Protein AF-Q1D854-F1 (afdb_monomer_lite)

pLDDT: mean 70.32, std 16.87, range [40.22, 94.44]

Radius of gyration: 27.14 Å; chains: 1; bounding box: 66×26×87 Å

Secondary structure (DSSP, 8-state):
---S------SSSHHHHHHHHHHHHHHHHH-TTHHHHHHHHHHHHHHHHHHHHS-S--------------------------------S---

Organism: Myxococcus xanthus (strain DK1622) (NCBI:txid246197)

Sequence (92 aa):
MLLASSRRSRVMGLKGMEILLIMGVLLLLFGASRLPQLGSSLGSAIRNFKRGFGGEGEDAAAPGDKKGSGTLSSSTGVQNDVTKSQTPSGHV

Structure (mmCIF, N/CA/C/O backbone):
data_AF-Q1D854-F1
#
_entry.id   AF-Q1D854-F1
#
loop_
_atom_site.group_PDB
_atom_site.id
_atom_site.type_symbol
_atom_site.label_atom_id
_atom_site.label_alt_id
_atom_site.label_comp_id
_atom_site.label_asym_id
_atom_site.label_entity_id
_atom_site.label_seq_id
_atom_site.pdbx_PDB_ins_code
_atom_site.Cartn_x
_atom_site.Cartn_y
_atom_site.Cartn_z
_atom_site.occupancy
_atom_site.B_iso_or_equiv
_atom_site.auth_seq_id
_atom_site.auth_comp_id
_atom_site.auth_asym_id
_atom_site.auth_atom_id
_atom_site.pdbx_PDB_model_num
ATOM 1 N N . MET A 1 1 ? 21.547 15.665 -43.301 1.00 50.41 1 MET A N 1
ATOM 2 C CA . MET A 1 1 ? 22.143 14.796 -42.261 1.00 50.41 1 MET A CA 1
ATOM 3 C C . MET A 1 1 ? 21.269 14.872 -41.001 1.00 50.41 1 MET A C 1
ATOM 5 O O . MET A 1 1 ? 21.662 15.454 -40.004 1.00 50.41 1 MET A O 1
ATOM 9 N N . LEU A 1 2 ? 20.017 14.398 -41.097 1.00 57.62 2 LEU A N 1
ATOM 10 C CA . LEU A 1 2 ? 18.908 14.838 -40.231 1.00 57.62 2 LEU A CA 1
ATOM 11 C C . LEU A 1 2 ? 18.181 13.706 -39.485 1.00 57.62 2 LEU A C 1
ATOM 13 O O . LEU A 1 2 ? 17.042 13.913 -39.107 1.00 57.62 2 LEU A O 1
ATOM 17 N N . LEU A 1 3 ? 18.726 12.504 -39.265 1.00 57.22 3 LEU A N 1
ATOM 18 C CA . LEU A 1 3 ? 17.892 11.468 -38.624 1.00 57.22 3 LEU A CA 1
ATOM 19 C C . LEU A 1 3 ? 18.678 10.340 -37.942 1.00 57.22 3 LEU A C 1
ATOM 21 O O . LEU A 1 3 ? 18.659 9.201 -38.383 1.00 57.22 3 LEU A O 1
ATOM 25 N N . ALA A 1 4 ? 19.344 10.637 -36.833 1.00 58.78 4 ALA A N 1
ATOM 26 C CA . ALA A 1 4 ? 19.725 9.632 -35.838 1.00 58.78 4 ALA A CA 1
ATOM 27 C C . ALA A 1 4 ? 20.125 10.404 -34.581 1.00 58.78 4 ALA A C 1
ATOM 29 O O . ALA A 1 4 ? 21.164 11.042 -34.555 1.00 58.78 4 ALA A O 1
ATOM 30 N N . SER A 1 5 ? 19.377 10.441 -33.485 1.00 56.84 5 SER A N 1
ATOM 31 C CA . SER A 1 5 ? 19.134 9.251 -32.668 1.00 56.84 5 SER A CA 1
ATOM 32 C C . SER A 1 5 ? 18.375 9.651 -31.385 1.00 56.84 5 SER A C 1
ATOM 34 O O . SER A 1 5 ? 18.697 9.225 -30.285 1.00 56.84 5 SER A O 1
ATOM 36 N N . SER A 1 6 ? 17.323 10.470 -31.504 1.00 68.38 6 SER A N 1
ATOM 37 C CA . SER A 1 6 ? 16.493 10.896 -30.357 1.00 68.38 6 SER A CA 1
ATOM 38 C C . SER A 1 6 ? 15.293 9.967 -30.105 1.00 68.38 6 SER A C 1
ATOM 40 O O . SER A 1 6 ? 14.142 10.395 -30.053 1.00 68.38 6 SER A O 1
ATOM 42 N N . ARG A 1 7 ? 15.534 8.652 -30.013 1.00 68.25 7 ARG A N 1
ATOM 43 C CA . ARG A 1 7 ? 14.504 7.657 -29.647 1.00 68.25 7 ARG A CA 1
ATOM 44 C C . ARG A 1 7 ? 15.107 6.417 -28.978 1.00 68.25 7 ARG A C 1
ATOM 46 O O . ARG A 1 7 ? 15.052 5.343 -29.563 1.00 68.25 7 ARG A O 1
ATOM 53 N N . ARG A 1 8 ? 15.650 6.520 -27.760 1.00 66.25 8 ARG A N 1
ATOM 54 C CA . ARG A 1 8 ? 15.706 5.380 -26.812 1.00 66.25 8 ARG A CA 1
ATOM 55 C C . ARG A 1 8 ? 16.254 5.799 -25.451 1.00 66.25 8 ARG A C 1
ATOM 57 O O . ARG A 1 8 ? 17.412 5.601 -25.130 1.00 66.25 8 ARG A O 1
ATOM 64 N N . SER A 1 9 ? 15.365 6.323 -24.621 1.00 57.44 9 SER A N 1
ATOM 65 C CA . SER A 1 9 ? 15.434 6.102 -23.177 1.00 57.44 9 SER A CA 1
ATOM 66 C C . SER A 1 9 ? 14.018 6.190 -22.617 1.00 57.44 9 SER A C 1
ATOM 68 O O . SER A 1 9 ? 13.595 7.167 -22.014 1.00 57.44 9 SER A O 1
ATOM 70 N N . ARG A 1 10 ? 13.220 5.167 -22.920 1.00 60.78 10 ARG A N 1
ATOM 71 C CA . ARG A 1 10 ? 11.975 4.865 -22.207 1.00 60.78 10 ARG A CA 1
ATOM 72 C C . ARG A 1 10 ? 12.076 3.421 -21.744 1.00 60.78 10 ARG A C 1
ATOM 74 O O . ARG A 1 10 ? 11.311 2.601 -22.207 1.00 60.78 10 ARG A O 1
ATOM 81 N N . VAL A 1 11 ? 13.096 3.077 -20.960 1.00 57.41 11 VAL A N 1
ATOM 82 C CA . VAL A 1 11 ? 13.261 1.706 -20.423 1.00 57.41 11 VAL A CA 1
ATOM 83 C C . VAL A 1 11 ? 13.790 1.671 -18.990 1.00 57.41 11 VAL A C 1
ATOM 85 O O . VAL A 1 11 ? 13.506 0.713 -18.286 1.00 57.41 11 VAL A O 1
ATOM 88 N N . MET A 1 12 ? 14.400 2.753 -18.487 1.00 57.78 12 MET A N 1
ATOM 89 C CA . MET A 1 12 ? 14.748 2.883 -17.060 1.00 57.78 12 MET A CA 1
ATOM 90 C C . MET A 1 12 ? 13.591 3.427 -16.188 1.00 57.78 12 MET A C 1
ATOM 92 O O . MET A 1 12 ? 13.726 3.548 -14.979 1.00 57.78 12 MET A O 1
ATOM 96 N N . GLY A 1 13 ? 12.437 3.751 -16.789 1.00 56.88 13 GLY A N 1
ATOM 97 C CA . GLY A 1 13 ? 11.276 4.339 -16.095 1.00 56.88 13 GLY A CA 1
ATOM 98 C C . GLY A 1 13 ? 9.917 3.739 -16.472 1.00 56.88 13 GLY A C 1
ATOM 99 O O . GLY A 1 13 ? 8.885 4.262 -16.058 1.00 56.88 13 GLY A O 1
ATOM 100 N N . LEU A 1 14 ? 9.882 2.654 -17.261 1.00 61.75 14 LEU A N 1
ATOM 101 C CA . LEU A 1 14 ? 8.619 2.071 -17.742 1.00 61.75 14 LEU A CA 1
ATOM 102 C C . LEU A 1 14 ? 7.794 1.432 -16.629 1.00 61.75 14 LEU A C 1
ATOM 104 O O . LEU A 1 14 ? 6.580 1.594 -16.627 1.00 61.75 14 LEU A O 1
ATOM 108 N N . LYS A 1 15 ? 8.434 0.776 -15.651 1.00 73.88 15 LYS A N 1
ATOM 109 C CA . LYS A 1 15 ? 7.702 0.122 -14.555 1.00 73.88 15 LYS A CA 1
ATOM 110 C C . LYS A 1 15 ? 6.864 1.117 -13.748 1.00 73.88 15 LYS A C 1
ATOM 112 O O . LYS A 1 15 ? 5.753 0.782 -13.364 1.00 73.88 15 LYS A O 1
ATOM 117 N N . GLY A 1 16 ? 7.363 2.338 -13.532 1.00 83.94 16 GLY A N 1
ATOM 118 C CA . GLY A 1 16 ? 6.613 3.385 -12.833 1.00 83.94 16 GLY A CA 1
ATOM 119 C C . GLY A 1 16 ? 5.360 3.810 -13.601 1.00 83.94 16 GLY A C 1
ATOM 120 O O . GLY A 1 16 ? 4.282 3.881 -13.020 1.00 83.94 16 GLY A O 1
ATOM 121 N N . MET A 1 17 ? 5.483 4.017 -14.916 1.00 85.56 17 MET A N 1
ATOM 122 C CA . MET A 1 17 ? 4.344 4.390 -15.763 1.00 85.56 17 MET A CA 1
ATOM 123 C C . MET A 1 17 ? 3.347 3.245 -15.960 1.00 85.56 17 MET A C 1
ATOM 125 O O . MET A 1 17 ? 2.147 3.488 -16.004 1.00 85.56 17 MET A O 1
ATOM 129 N N . GLU A 1 18 ? 3.814 2.001 -16.032 1.00 85.06 18 GLU A N 1
ATOM 130 C CA . GLU A 1 18 ? 2.954 0.822 -16.154 1.00 85.06 18 GLU A CA 1
ATOM 131 C C . GLU A 1 18 ? 2.170 0.553 -14.862 1.00 85.06 18 GLU A C 1
ATOM 133 O O . GLU A 1 18 ? 0.958 0.346 -14.911 1.00 85.06 18 GLU A O 1
ATOM 138 N N . ILE A 1 19 ? 2.819 0.678 -13.696 1.00 88.38 19 ILE A N 1
ATOM 139 C CA . ILE A 1 19 ? 2.144 0.627 -12.389 1.00 88.38 19 ILE A CA 1
ATOM 140 C C . ILE A 1 19 ? 1.114 1.752 -12.272 1.00 88.38 19 ILE A C 1
ATOM 142 O O . ILE A 1 19 ? 0.002 1.500 -11.815 1.00 88.38 19 ILE A O 1
ATOM 146 N N . LEU A 1 20 ? 1.449 2.969 -12.710 1.00 89.00 20 LEU A N 1
ATOM 147 C CA . LEU A 1 20 ? 0.531 4.108 -12.685 1.00 89.00 20 LEU A CA 1
ATOM 148 C C . LEU A 1 20 ? -0.691 3.884 -13.590 1.00 89.00 20 LEU A C 1
ATOM 150 O O . LEU A 1 20 ? -1.806 4.228 -13.205 1.00 89.00 20 LEU A O 1
ATOM 154 N N . LEU A 1 21 ? -0.498 3.275 -14.764 1.00 91.38 21 LEU A N 1
ATOM 155 C CA . LEU A 1 21 ? -1.572 2.968 -15.710 1.00 91.38 21 LEU A CA 1
ATOM 156 C C . LEU A 1 21 ? -2.524 1.903 -15.150 1.00 91.38 21 LEU A C 1
ATOM 158 O O . LEU A 1 21 ? -3.739 2.089 -15.189 1.00 91.38 21 LEU A O 1
ATOM 162 N N . ILE A 1 22 ? -1.985 0.835 -14.554 1.00 90.81 22 ILE A N 1
ATOM 163 C CA . ILE A 1 22 ? -2.784 -0.198 -13.877 1.00 90.81 22 ILE A CA 1
ATOM 164 C C . ILE A 1 22 ? -3.529 0.411 -12.681 1.00 90.81 22 ILE A C 1
ATOM 166 O O . ILE A 1 22 ? -4.736 0.214 -12.550 1.00 90.81 22 ILE A O 1
ATOM 170 N N . MET A 1 23 ? -2.851 1.223 -11.859 1.00 89.88 23 MET A N 1
ATOM 171 C CA . MET A 1 23 ? -3.483 2.002 -10.787 1.00 89.88 23 MET A CA 1
ATOM 172 C C . MET A 1 23 ? -4.659 2.821 -11.319 1.00 89.88 23 MET A C 1
ATOM 174 O O . MET A 1 23 ? -5.744 2.750 -10.756 1.00 89.88 23 MET A O 1
ATOM 178 N N . GLY A 1 24 ? -4.476 3.545 -12.425 1.00 92.19 24 GLY A N 1
ATOM 179 C CA . GLY A 1 24 ? -5.520 4.360 -13.042 1.00 92.19 24 GLY A CA 1
ATOM 180 C C . GLY A 1 24 ? -6.761 3.557 -13.438 1.00 92.19 24 GLY A C 1
ATOM 181 O O . GLY A 1 24 ? -7.879 3.979 -13.148 1.00 92.19 24 GLY A O 1
ATOM 182 N N . VAL A 1 25 ? -6.583 2.372 -14.029 1.00 93.31 25 VAL A N 1
ATOM 183 C CA . VAL A 1 25 ? -7.707 1.486 -14.382 1.00 93.31 25 VAL A CA 1
ATOM 184 C C . VAL A 1 25 ? -8.415 0.955 -13.131 1.00 93.31 25 VAL A C 1
ATOM 186 O O . VAL A 1 25 ? -9.646 0.959 -13.080 1.00 93.31 25 VAL A O 1
ATOM 189 N N . LEU A 1 26 ? -7.672 0.563 -12.089 1.00 91.69 26 LEU A N 1
ATOM 190 C CA . LEU A 1 26 ? -8.266 0.180 -10.804 1.00 91.69 26 LEU A CA 1
ATOM 191 C C . LEU A 1 26 ? -9.023 1.348 -10.154 1.00 91.69 26 LEU A C 1
ATOM 193 O O . LEU A 1 26 ? -10.101 1.131 -9.614 1.00 91.69 26 LEU A O 1
ATOM 197 N N . LEU A 1 27 ? -8.517 2.582 -10.225 1.00 90.62 27 LEU A N 1
ATOM 198 C CA . LEU A 1 27 ? -9.242 3.764 -9.745 1.00 90.62 27 LEU A CA 1
ATOM 199 C C . LEU A 1 27 ? -10.537 3.994 -10.530 1.00 90.62 27 LEU A C 1
ATOM 201 O O . LEU A 1 27 ? -11.499 4.482 -9.947 1.00 90.62 27 LEU A O 1
ATOM 205 N N . LEU A 1 28 ? -10.583 3.654 -11.818 1.00 92.38 28 LEU A N 1
ATOM 206 C CA . LEU A 1 28 ? -11.788 3.810 -12.632 1.00 92.38 28 LEU A CA 1
ATOM 207 C C . LEU A 1 28 ? -12.854 2.755 -12.295 1.00 92.38 28 LEU A C 1
ATOM 209 O O . LEU A 1 28 ? -14.037 3.077 -12.256 1.00 92.38 28 LEU A O 1
ATOM 213 N N . LEU A 1 29 ? -12.438 1.517 -12.003 1.00 93.19 29 LEU A N 1
ATOM 214 C CA . LEU A 1 29 ? -13.334 0.425 -11.597 1.00 93.19 29 LEU A CA 1
ATOM 215 C C . LEU A 1 29 ? -13.788 0.537 -10.135 1.00 93.19 29 LEU A C 1
ATOM 217 O O . LEU A 1 29 ? -14.969 0.404 -9.831 1.00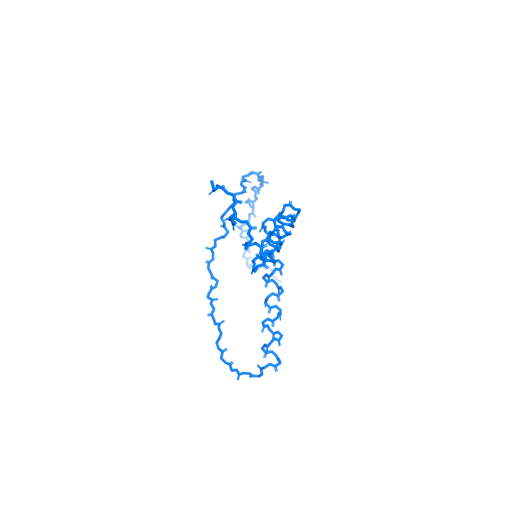 93.19 29 LEU A O 1
ATOM 221 N N . PHE A 1 30 ? -12.841 0.750 -9.221 1.00 89.62 30 PHE A N 1
ATOM 222 C CA . PHE A 1 30 ? -13.085 0.767 -7.778 1.00 89.62 30 PHE A CA 1
ATOM 223 C C . PHE A 1 30 ? -13.401 2.170 -7.240 1.00 89.62 30 PHE A C 1
ATOM 225 O O . PHE A 1 30 ? -13.981 2.297 -6.163 1.00 89.62 30 PHE A O 1
ATOM 232 N N . GLY A 1 31 ? -13.041 3.229 -7.962 1.00 86.88 31 GLY A N 1
ATOM 233 C CA . GLY A 1 31 ? -13.184 4.616 -7.523 1.00 86.88 31 GLY A CA 1
ATOM 234 C C . GLY A 1 31 ? -12.001 5.119 -6.685 1.00 86.88 31 GLY A C 1
ATOM 235 O O . GLY A 1 31 ? -11.300 4.360 -6.010 1.00 86.88 31 GLY A O 1
ATOM 236 N N . ALA A 1 32 ? -11.818 6.444 -6.664 1.00 86.44 32 ALA A N 1
ATOM 237 C CA . ALA A 1 32 ? -10.736 7.117 -5.936 1.00 86.44 32 ALA A CA 1
ATOM 238 C C . ALA A 1 32 ? -10.806 6.962 -4.402 1.00 86.44 32 ALA A C 1
ATOM 240 O O . ALA A 1 32 ? -9.812 7.199 -3.722 1.00 86.44 32 ALA A O 1
ATOM 241 N N . SER A 1 33 ? -11.950 6.550 -3.840 1.00 85.50 33 SER A N 1
ATOM 242 C CA . SER A 1 33 ? -12.113 6.375 -2.388 1.00 85.50 33 SER A CA 1
ATOM 243 C C . SER A 1 33 ? -11.788 4.969 -1.884 1.00 85.50 33 SER A C 1
ATOM 245 O O . SER A 1 33 ? -11.375 4.825 -0.736 1.00 85.50 33 SER A O 1
ATOM 247 N N . ARG A 1 34 ? -11.953 3.918 -2.700 1.00 86.94 34 ARG A N 1
ATOM 248 C CA . ARG A 1 34 ? -11.841 2.526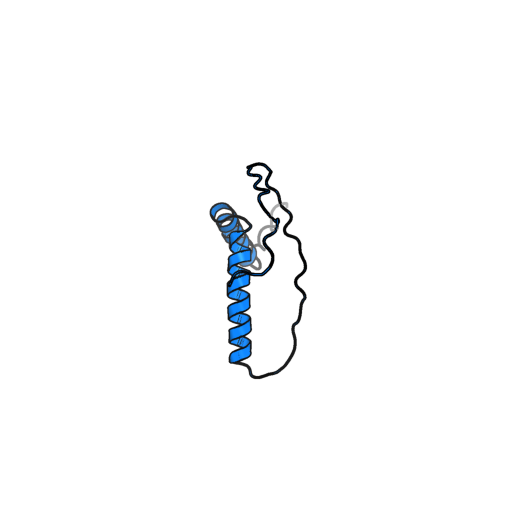 -2.218 1.00 86.94 34 ARG A CA 1
ATOM 249 C C . ARG A 1 34 ? -10.395 2.089 -2.005 1.00 86.94 34 ARG A C 1
ATOM 251 O O . ARG A 1 34 ? -10.091 1.452 -1.005 1.00 86.94 34 ARG A O 1
ATOM 258 N N . LEU A 1 35 ? -9.492 2.479 -2.895 1.00 88.56 35 LEU A N 1
ATOM 259 C CA . LEU A 1 35 ? -8.066 2.160 -2.794 1.00 88.56 35 LEU A CA 1
ATOM 260 C C . LEU A 1 35 ? -7.354 2.782 -1.584 1.00 88.56 35 LEU A C 1
ATOM 262 O O . LEU A 1 35 ? -6.694 2.031 -0.868 1.00 88.56 35 LEU A O 1
ATOM 266 N N . PRO A 1 36 ? -7.485 4.092 -1.288 1.00 83.44 36 PRO A N 1
ATOM 267 C CA . PRO A 1 36 ? -6.885 4.653 -0.078 1.00 83.44 36 PRO A CA 1
ATOM 268 C C . PRO A 1 36 ? -7.534 4.098 1.196 1.00 83.44 36 PRO A C 1
ATOM 270 O O . PRO A 1 36 ? -6.842 3.917 2.193 1.00 83.44 36 PRO A O 1
ATOM 273 N N . GLN A 1 37 ? -8.827 3.758 1.165 1.00 89.44 37 GLN A N 1
ATOM 274 C CA . GLN A 1 37 ? -9.511 3.121 2.293 1.00 89.44 37 GLN A CA 1
ATOM 275 C C . GLN A 1 37 ? -8.949 1.715 2.584 1.00 89.44 37 GLN A C 1
ATOM 277 O O . GLN A 1 37 ? -8.671 1.397 3.740 1.00 89.44 37 GLN A O 1
ATOM 282 N N . LEU A 1 38 ? -8.716 0.903 1.545 1.00 91.06 38 LEU A N 1
ATOM 283 C CA . LEU A 1 38 ? -8.079 -0.417 1.656 1.00 91.06 38 LEU A CA 1
ATOM 284 C C . LEU A 1 38 ? -6.593 -0.319 2.040 1.00 91.06 38 LEU A C 1
ATOM 286 O O . LEU A 1 38 ? -6.108 -1.088 2.867 1.00 91.06 38 LEU A O 1
ATOM 290 N N . GLY A 1 39 ? -5.864 0.646 1.476 1.00 90.88 39 GLY A N 1
ATOM 291 C CA . GLY A 1 39 ? -4.464 0.898 1.816 1.00 90.88 39 GLY A CA 1
ATOM 292 C C . GLY A 1 39 ? -4.285 1.385 3.255 1.00 90.88 39 GLY A C 1
ATOM 293 O O . GLY A 1 39 ? -3.325 0.995 3.914 1.00 90.88 39 GLY A O 1
ATOM 294 N N . SER A 1 40 ? -5.225 2.182 3.772 1.00 91.00 40 SER A N 1
ATOM 295 C CA . SER A 1 40 ? -5.212 2.650 5.159 1.00 91.00 40 SER A CA 1
ATOM 296 C C . SER A 1 40 ? -5.405 1.498 6.147 1.00 91.00 40 SER A C 1
ATOM 298 O O . SER A 1 40 ? -4.612 1.380 7.080 1.00 91.00 40 SER A O 1
ATOM 300 N N . SER A 1 41 ? -6.380 0.606 5.929 1.00 92.31 41 SER A N 1
ATOM 301 C CA . SER A 1 41 ? -6.600 -0.543 6.821 1.00 92.31 41 SER A CA 1
ATOM 302 C C . SER A 1 41 ? -5.445 -1.548 6.772 1.00 92.31 41 SER A C 1
ATOM 304 O O . SER A 1 41 ? -4.963 -1.987 7.821 1.00 92.31 41 SER A O 1
ATOM 306 N N . LEU A 1 42 ? -4.943 -1.858 5.572 1.00 94.44 42 LEU A N 1
ATOM 307 C CA . LEU A 1 42 ? -3.799 -2.749 5.382 1.00 94.44 42 LEU A CA 1
ATOM 308 C C . LEU A 1 42 ? -2.510 -2.142 5.957 1.00 94.44 42 LEU A C 1
ATOM 310 O O . LEU A 1 42 ? -1.748 -2.832 6.629 1.00 94.44 42 LEU A O 1
ATOM 314 N N . GLY A 1 43 ? -2.283 -0.844 5.756 1.00 90.88 43 GLY A N 1
ATOM 315 C CA . GLY A 1 43 ? -1.130 -0.123 6.292 1.00 90.88 43 GLY A CA 1
ATOM 316 C C . GLY A 1 43 ? -1.115 -0.101 7.819 1.00 90.88 43 GLY A C 1
ATOM 317 O O . GLY A 1 43 ? -0.078 -0.373 8.426 1.00 90.88 43 GLY A O 1
ATOM 318 N N . SER A 1 44 ? -2.267 0.135 8.454 1.00 91.38 44 SER A N 1
ATOM 319 C CA . SER A 1 44 ? -2.411 0.030 9.908 1.00 91.38 44 SER A CA 1
ATOM 320 C C . SER A 1 44 ? -2.143 -1.393 10.406 1.00 91.38 44 SER A C 1
ATOM 322 O O . SER A 1 44 ? -1.419 -1.561 11.388 1.00 91.38 44 SER A O 1
ATOM 324 N N . ALA A 1 45 ? -2.652 -2.422 9.720 1.00 93.19 45 ALA A N 1
ATOM 325 C CA . ALA A 1 45 ? -2.397 -3.819 10.074 1.00 93.19 45 ALA A CA 1
ATOM 326 C C . ALA A 1 45 ? -0.904 -4.174 9.975 1.00 93.19 45 ALA A C 1
ATOM 328 O O . ALA A 1 45 ? -0.336 -4.692 10.934 1.00 93.19 45 ALA A O 1
ATOM 329 N N . ILE A 1 46 ? -0.241 -3.811 8.873 1.00 92.31 46 ILE A N 1
ATOM 330 C CA . ILE A 1 46 ? 1.200 -4.028 8.674 1.00 92.31 46 ILE A CA 1
ATOM 331 C C . ILE A 1 46 ? 2.018 -3.257 9.720 1.00 92.31 46 ILE A C 1
ATOM 333 O O . ILE A 1 46 ? 2.994 -3.786 10.249 1.00 92.31 46 ILE A O 1
ATOM 337 N N . ARG A 1 47 ? 1.625 -2.023 10.064 1.00 88.50 47 ARG A N 1
ATOM 338 C CA . ARG A 1 47 ? 2.312 -1.210 11.081 1.00 88.50 47 ARG A CA 1
ATOM 339 C C . ARG A 1 47 ? 2.218 -1.840 12.470 1.00 88.50 47 ARG A C 1
ATOM 341 O O . ARG A 1 47 ? 3.214 -1.855 13.188 1.00 88.50 47 ARG A O 1
ATOM 348 N N . ASN A 1 48 ? 1.046 -2.358 12.839 1.00 89.12 48 ASN A N 1
ATOM 349 C CA . ASN A 1 48 ? 0.838 -3.071 14.101 1.00 89.12 48 ASN A CA 1
ATOM 350 C C . ASN A 1 48 ? 1.577 -4.417 14.118 1.00 89.12 48 ASN A C 1
ATOM 352 O O . ASN A 1 48 ? 2.217 -4.738 15.113 1.00 89.12 48 ASN A O 1
ATOM 356 N N . PHE A 1 49 ? 1.565 -5.155 13.004 1.00 90.75 49 PHE A N 1
ATOM 357 C CA . PHE A 1 49 ? 2.320 -6.398 12.844 1.00 90.75 49 PHE A CA 1
ATOM 358 C C . PHE A 1 49 ? 3.823 -6.152 13.017 1.00 90.75 49 PHE A C 1
ATOM 360 O O . PHE A 1 49 ? 4.471 -6.797 13.832 1.00 90.75 49 PHE A O 1
ATOM 367 N N . LYS A 1 50 ? 4.373 -5.137 12.341 1.00 85.94 50 LYS A N 1
ATOM 368 C CA . LYS A 1 50 ? 5.786 -4.758 12.466 1.00 85.94 50 LYS A CA 1
ATOM 369 C C . LYS A 1 50 ? 6.157 -4.332 13.894 1.00 85.94 50 LYS A C 1
ATOM 371 O O . LYS A 1 50 ? 7.236 -4.687 14.347 1.00 85.94 50 LYS A O 1
ATOM 376 N N . ARG A 1 51 ? 5.263 -3.638 14.609 1.00 86.00 51 ARG A N 1
ATOM 377 C CA . ARG A 1 51 ? 5.422 -3.294 16.039 1.00 86.00 51 ARG A CA 1
ATOM 378 C C . ARG A 1 51 ? 5.395 -4.512 16.966 1.00 86.00 51 ARG A C 1
ATOM 380 O O . ARG A 1 51 ? 6.059 -4.494 17.988 1.00 86.00 51 ARG A O 1
ATOM 387 N N . GLY A 1 52 ? 4.623 -5.544 16.628 1.00 84.62 52 GLY A N 1
ATOM 388 C CA . GLY A 1 52 ? 4.577 -6.790 17.397 1.00 84.62 52 GLY A CA 1
ATOM 389 C C . GLY A 1 52 ? 5.792 -7.694 17.170 1.00 84.62 52 GLY A C 1
ATOM 390 O O . GLY A 1 52 ? 6.166 -8.439 18.067 1.00 84.62 52 GLY A O 1
ATOM 391 N N . PHE A 1 53 ? 6.412 -7.623 15.986 1.00 83.25 53 PHE A N 1
ATOM 392 C CA . PHE A 1 53 ? 7.595 -8.420 15.634 1.00 83.25 53 PHE A CA 1
ATOM 393 C C . PHE A 1 53 ? 8.934 -7.729 15.947 1.00 83.25 53 PHE A C 1
ATOM 395 O O . PHE A 1 53 ? 9.909 -8.416 16.237 1.00 83.25 53 PHE A O 1
ATOM 402 N N . GLY A 1 54 ? 9.007 -6.397 15.879 1.00 73.94 54 GLY A N 1
ATOM 403 C CA . GLY A 1 54 ? 10.173 -5.605 16.274 1.00 73.94 54 GLY A CA 1
ATOM 404 C C . GLY A 1 54 ? 9.897 -4.921 17.605 1.00 73.94 54 GLY A C 1
ATOM 405 O O . GLY A 1 54 ? 9.264 -3.867 17.615 1.00 73.94 54 GLY A O 1
ATOM 406 N N . GLY A 1 55 ? 10.314 -5.557 18.703 1.00 64.50 55 GLY A N 1
ATOM 407 C CA . GLY A 1 55 ? 10.152 -5.032 20.058 1.00 64.50 55 GLY A CA 1
ATOM 408 C C . GLY A 1 55 ? 10.662 -3.594 20.182 1.00 64.50 55 GLY A C 1
ATOM 409 O O . GLY A 1 55 ? 11.714 -3.269 19.643 1.00 64.50 55 GLY A O 1
ATOM 410 N N . GLU A 1 56 ? 9.841 -2.775 20.843 1.00 66.44 56 GLU A N 1
ATOM 411 C CA . GLU A 1 56 ? 10.041 -1.389 21.288 1.00 66.44 56 GLU A CA 1
ATOM 412 C C . GLU A 1 56 ? 11.306 -0.673 20.799 1.00 66.44 56 GLU A C 1
ATOM 414 O O . GLU A 1 56 ? 12.399 -0.850 21.328 1.00 66.44 56 GLU A O 1
ATOM 419 N N . GLY A 1 57 ? 11.121 0.230 19.838 1.00 63.19 57 GLY A N 1
ATOM 420 C CA . GLY A 1 57 ? 12.168 1.149 19.418 1.00 63.19 57 GLY A CA 1
ATOM 421 C C . GLY A 1 57 ? 11.708 2.038 18.278 1.00 63.19 57 GLY A C 1
ATOM 422 O O . GLY A 1 57 ? 11.719 1.632 17.123 1.00 63.19 57 GLY A O 1
ATOM 423 N N . GLU A 1 58 ? 11.313 3.251 18.651 1.00 55.97 58 GLU A N 1
ATOM 424 C CA . GLU A 1 58 ? 11.333 4.458 17.822 1.00 55.97 58 GLU A CA 1
ATOM 425 C C . GLU A 1 58 ? 10.128 4.737 16.897 1.00 55.97 58 GLU A C 1
ATOM 427 O O . GLU A 1 58 ? 9.776 4.043 15.939 1.00 55.97 58 GLU A O 1
ATOM 432 N N . ASP A 1 59 ? 9.482 5.835 17.285 1.00 60.91 59 ASP A N 1
ATOM 433 C CA . ASP A 1 59 ? 8.684 6.803 16.550 1.00 60.91 59 ASP A CA 1
ATOM 434 C C . ASP A 1 59 ? 8.398 6.566 15.062 1.00 60.91 59 ASP A C 1
ATOM 436 O O . ASP A 1 59 ? 9.260 6.546 14.191 1.00 60.91 59 ASP A O 1
ATOM 440 N N . ALA A 1 60 ? 7.106 6.626 14.748 1.00 56.38 60 ALA A N 1
ATOM 441 C CA . ALA A 1 60 ? 6.668 7.624 13.777 1.00 56.38 60 ALA A CA 1
ATOM 442 C C . ALA A 1 60 ? 5.197 7.916 14.045 1.00 56.38 60 ALA A C 1
ATOM 444 O O . ALA A 1 60 ? 4.308 7.243 13.503 1.00 56.38 60 ALA A O 1
ATOM 445 N N . ALA A 1 61 ? 4.969 8.897 14.916 1.00 60.19 61 ALA A N 1
ATOM 446 C CA . ALA A 1 61 ? 3.802 9.746 14.816 1.00 60.19 61 ALA A CA 1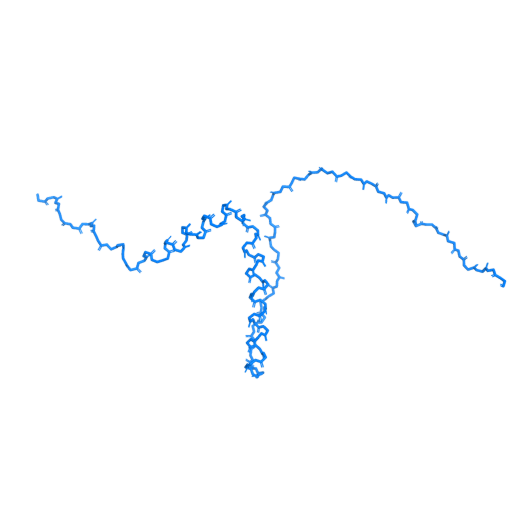
ATOM 447 C C . ALA A 1 61 ? 3.879 10.505 13.484 1.00 60.19 61 ALA A C 1
ATOM 449 O O . ALA A 1 61 ? 4.874 11.155 13.177 1.00 60.19 61 ALA A O 1
ATOM 450 N N . ALA A 1 62 ? 2.809 10.437 12.706 1.00 57.50 62 ALA A N 1
ATOM 451 C CA . ALA A 1 62 ? 2.394 11.562 11.889 1.00 57.50 62 ALA A CA 1
ATOM 452 C C . ALA A 1 62 ? 0.886 11.723 12.128 1.00 57.50 62 ALA A C 1
ATOM 454 O O . ALA A 1 62 ? 0.163 10.721 12.086 1.00 57.50 62 ALA A O 1
ATOM 455 N N . PRO A 1 63 ? 0.424 12.936 12.466 1.00 56.22 63 PRO A N 1
ATOM 456 C CA . PRO A 1 63 ? -0.950 13.186 12.861 1.00 56.22 63 PRO A CA 1
ATOM 457 C C . PRO A 1 63 ? -1.874 12.963 11.666 1.00 56.22 63 PRO A C 1
ATOM 459 O O . PRO A 1 63 ? -1.564 13.331 10.532 1.00 56.22 63 PRO A O 1
ATOM 462 N N . GLY A 1 64 ? -3.029 12.360 11.923 1.00 66.56 64 GLY A N 1
ATOM 463 C CA . GLY A 1 64 ? -4.136 12.478 10.995 1.00 66.56 64 GLY A CA 1
ATOM 464 C C . GLY A 1 64 ? -4.697 13.885 11.099 1.00 66.56 64 GLY A C 1
ATOM 465 O O . GLY A 1 64 ? -5.138 14.258 12.173 1.00 66.56 64 GLY A O 1
ATOM 466 N N . ASP A 1 65 ? -4.744 14.627 9.995 1.00 45.41 65 ASP A N 1
ATOM 467 C CA . ASP A 1 65 ? -5.746 15.677 9.834 1.00 45.41 65 ASP A CA 1
ATOM 468 C C . ASP A 1 65 ? -6.079 15.934 8.352 1.00 45.41 65 ASP A C 1
ATOM 470 O O . ASP A 1 65 ? -5.341 16.553 7.593 1.00 45.41 65 ASP A O 1
ATOM 474 N N . LYS A 1 66 ? -7.245 15.391 7.980 1.00 56.34 66 LYS A N 1
ATOM 475 C CA . LYS A 1 66 ? -8.304 15.974 7.138 1.00 56.34 66 LYS A CA 1
ATOM 476 C C . LYS A 1 66 ? -7.918 16.603 5.786 1.00 56.34 66 LYS A C 1
ATOM 478 O O . LYS A 1 66 ? -7.622 17.788 5.706 1.00 56.34 66 LYS A O 1
ATOM 483 N N . LYS A 1 67 ? -8.241 15.887 4.699 1.00 43.47 67 LYS A N 1
ATOM 484 C CA . LYS A 1 67 ? -9.032 16.456 3.584 1.00 43.47 67 LYS A CA 1
ATOM 485 C C . LYS A 1 67 ? -9.745 15.361 2.785 1.00 43.47 67 LYS A C 1
ATOM 487 O O . LYS A 1 67 ? -9.373 15.026 1.667 1.00 43.47 67 LYS A O 1
ATOM 492 N N . GLY A 1 68 ? -10.838 14.852 3.354 1.00 55.28 68 GLY A N 1
ATOM 493 C CA . GLY A 1 68 ? -11.986 14.493 2.530 1.00 55.28 68 GLY A CA 1
ATOM 494 C C . GLY A 1 68 ? -12.511 15.784 1.904 1.00 55.28 68 GLY A C 1
ATOM 495 O O . GLY A 1 68 ? -13.020 16.654 2.600 1.00 55.28 68 GLY A O 1
ATOM 496 N N . SER A 1 69 ? -12.291 15.968 0.608 1.00 54.53 69 SER A N 1
ATOM 497 C CA . SER A 1 69 ? -12.854 17.079 -0.160 1.00 54.53 69 SER A CA 1
ATOM 498 C C . SER A 1 69 ? -12.862 16.667 -1.621 1.00 54.53 69 SER A C 1
ATOM 500 O O . SER A 1 69 ? -11.815 16.627 -2.264 1.00 54.53 69 SER A O 1
ATOM 502 N N . GLY A 1 70 ? -14.047 16.304 -2.103 1.00 44.81 70 GLY A N 1
ATOM 503 C CA . GLY A 1 70 ? -14.248 15.857 -3.476 1.00 44.81 70 GLY A CA 1
ATOM 504 C C . GLY A 1 70 ? -15.654 15.332 -3.744 1.00 44.81 70 GLY A C 1
ATOM 505 O O . GLY A 1 70 ? -15.786 14.243 -4.273 1.00 44.81 70 GLY A O 1
ATOM 506 N N . THR A 1 71 ? -16.658 16.110 -3.321 1.00 50.44 71 THR A N 1
ATOM 507 C CA . THR A 1 71 ? -17.987 16.267 -3.946 1.00 50.44 71 THR A CA 1
ATOM 508 C C . THR A 1 71 ? -18.847 15.028 -4.213 1.00 50.44 71 THR A C 1
ATOM 510 O O . THR A 1 71 ? -18.574 14.276 -5.137 1.00 50.44 71 THR A O 1
ATOM 513 N N . LEU A 1 72 ? -19.968 14.936 -3.487 1.00 46.62 72 LEU A N 1
ATOM 514 C CA . LEU A 1 72 ? -21.347 14.825 -4.000 1.00 46.62 72 LEU A CA 1
ATOM 515 C C . LEU A 1 72 ? -22.269 15.159 -2.805 1.00 46.62 72 LEU A C 1
ATOM 517 O O . LEU A 1 72 ? -22.165 14.554 -1.746 1.00 46.62 72 LEU A O 1
ATOM 521 N N . SER A 1 73 ? -22.942 16.310 -2.838 1.00 45.34 73 SER A N 1
ATOM 522 C CA . SER A 1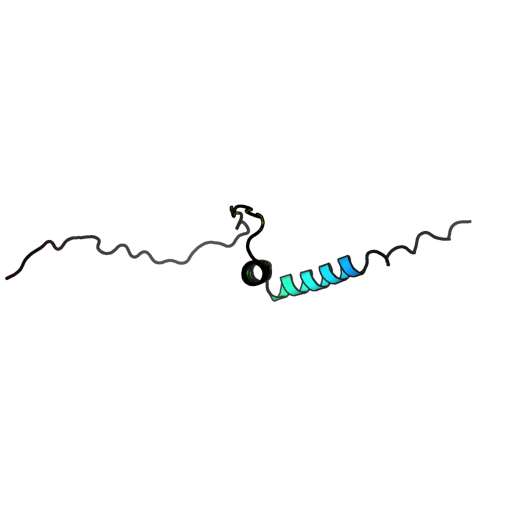 73 ? -24.327 16.403 -3.327 1.00 45.34 73 SER A CA 1
ATOM 523 C C . SER A 1 73 ? -25.261 15.663 -2.362 1.00 45.34 73 SER A C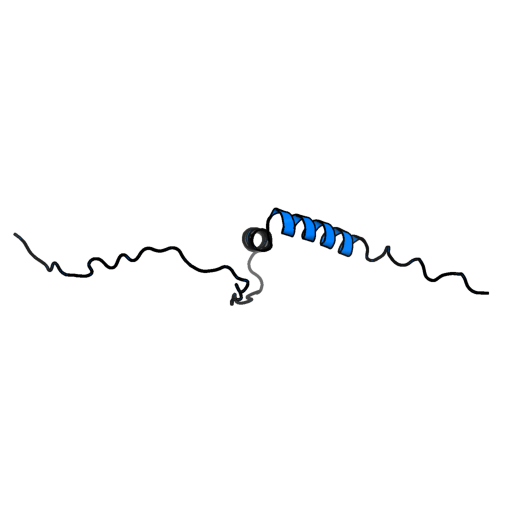 1
ATOM 525 O O . SER A 1 73 ? -25.316 14.444 -2.346 1.00 45.34 73 SER A O 1
ATOM 527 N N . SER A 1 74 ? -25.770 16.355 -1.345 1.00 49.88 74 SER A N 1
ATOM 528 C CA . SER A 1 74 ? -27.108 16.966 -1.362 1.00 49.88 74 SER A CA 1
ATOM 529 C C . SER A 1 74 ? -28.252 15.945 -1.400 1.00 49.88 74 SER A C 1
ATOM 531 O O . SER A 1 74 ? -28.309 15.094 -2.279 1.00 49.88 74 SER A O 1
ATOM 533 N N . SER A 1 75 ? -29.205 16.159 -0.486 1.00 52.72 75 SER A N 1
ATOM 534 C CA . SER A 1 75 ? -30.615 15.744 -0.530 1.00 52.72 75 SER A CA 1
ATOM 535 C C . SER A 1 75 ? -30.943 14.251 -0.448 1.00 52.72 75 SER A C 1
ATOM 537 O O . SER A 1 75 ? -31.007 13.569 -1.462 1.00 52.72 75 SER A O 1
ATOM 539 N N . THR A 1 76 ? -31.277 13.796 0.763 1.00 40.22 76 THR A N 1
ATOM 540 C CA . THR A 1 76 ? -32.515 13.068 1.136 1.00 40.22 76 THR A CA 1
ATOM 541 C C . THR A 1 76 ? -32.450 12.967 2.667 1.00 40.22 76 THR A C 1
ATOM 543 O O . THR A 1 76 ? -31.625 12.247 3.205 1.00 40.22 76 THR A O 1
ATOM 546 N N . GLY A 1 77 ? -33.044 13.890 3.422 1.00 50.91 77 GLY A N 1
ATOM 547 C CA . GLY A 1 77 ? -34.467 13.842 3.731 1.00 50.91 77 GLY A CA 1
ATOM 548 C C . GLY A 1 77 ? -34.697 12.838 4.862 1.00 50.91 77 GLY A C 1
ATOM 549 O O . GLY A 1 77 ? -34.710 11.647 4.594 1.00 50.91 77 GLY A O 1
ATOM 550 N N . VAL A 1 78 ? -34.813 13.330 6.101 1.00 46.62 78 VAL A N 1
ATOM 551 C CA . VAL A 1 78 ? -35.836 12.982 7.112 1.00 46.62 78 VAL A CA 1
ATOM 552 C C . VAL A 1 78 ? -35.393 13.567 8.457 1.00 46.62 78 VAL A C 1
ATOM 554 O O . VAL A 1 78 ? -34.523 13.061 9.162 1.00 46.62 78 VAL A O 1
ATOM 557 N N . GLN A 1 79 ? -36.023 14.701 8.750 1.00 51.06 79 GLN A N 1
ATOM 558 C CA . GLN A 1 79 ? -36.310 15.236 10.071 1.00 51.06 79 GLN A CA 1
ATOM 559 C C . GLN A 1 79 ? -36.838 14.115 10.978 1.00 51.06 79 GLN A C 1
ATOM 561 O O . GLN A 1 79 ? -37.756 13.418 10.568 1.00 51.06 79 GLN A O 1
ATOM 566 N N . ASN A 1 80 ? -36.322 13.966 12.195 1.00 57.16 80 ASN A N 1
ATOM 567 C CA . ASN A 1 80 ? -37.131 13.457 13.305 1.00 57.16 80 ASN A CA 1
ATOM 568 C C . ASN A 1 80 ? -36.605 14.040 14.614 1.00 57.16 80 ASN A C 1
ATOM 570 O O . ASN A 1 80 ? -35.785 13.469 15.328 1.00 57.16 80 ASN A O 1
ATOM 574 N N . ASP A 1 81 ? -37.104 15.245 14.849 1.00 54.16 81 ASP A N 1
ATOM 575 C CA . ASP A 1 81 ? -37.189 15.916 16.130 1.00 54.16 81 ASP A CA 1
ATOM 576 C C . ASP A 1 81 ? -38.375 15.287 16.879 1.00 54.16 81 ASP A C 1
ATOM 578 O O . ASP A 1 81 ? -39.518 15.605 16.565 1.00 54.16 81 ASP A O 1
ATOM 582 N N . VAL A 1 82 ? -38.142 14.334 17.792 1.00 55.56 82 VAL A N 1
ATOM 583 C CA . VAL A 1 82 ? -39.163 13.880 18.756 1.00 55.56 82 VAL A CA 1
ATOM 584 C C . VAL A 1 82 ? -38.486 13.480 20.076 1.00 55.56 82 VAL A C 1
ATOM 586 O O . VAL A 1 82 ? -37.823 12.453 20.183 1.00 55.56 82 VAL A O 1
ATOM 589 N N . THR A 1 83 ? -38.727 14.311 21.093 1.00 58.16 83 THR A N 1
ATOM 590 C CA . THR A 1 83 ? -38.797 13.944 22.520 1.00 58.16 83 THR A CA 1
ATOM 591 C C . THR A 1 83 ? -37.477 13.749 23.268 1.00 58.16 83 THR A C 1
ATOM 593 O O . THR A 1 83 ? -37.184 12.707 23.850 1.00 58.16 83 THR A O 1
ATOM 596 N N . LYS A 1 84 ? -36.757 14.865 23.429 1.00 54.88 84 LYS A N 1
ATOM 597 C CA . LYS A 1 84 ? -36.269 15.244 24.762 1.00 54.88 84 LYS A CA 1
ATOM 598 C C . LYS A 1 84 ? -37.395 15.982 25.493 1.00 54.88 84 LYS A C 1
ATOM 600 O O . LYS A 1 84 ? -37.470 17.204 25.449 1.00 54.88 84 LYS A O 1
ATOM 605 N N . SER A 1 85 ? -38.245 15.247 26.195 1.00 54.34 85 SER A N 1
ATOM 606 C CA . SER A 1 85 ? -39.047 15.797 27.288 1.00 54.34 85 SER A CA 1
ATOM 607 C C . SER A 1 85 ? -39.347 14.704 28.309 1.00 54.34 85 SER A C 1
ATOM 609 O O . SER A 1 85 ? -39.944 13.687 27.995 1.00 54.34 85 SER A O 1
ATOM 611 N N . GLN A 1 86 ? -38.873 14.952 29.532 1.00 54.06 86 GLN A N 1
ATOM 612 C CA . GLN A 1 86 ? -39.549 14.641 30.791 1.00 54.06 86 GLN A CA 1
ATOM 613 C C . GLN A 1 86 ? -40.177 13.246 30.943 1.00 54.06 86 GLN A C 1
ATOM 615 O O . GLN A 1 86 ? -41.265 12.989 30.450 1.00 5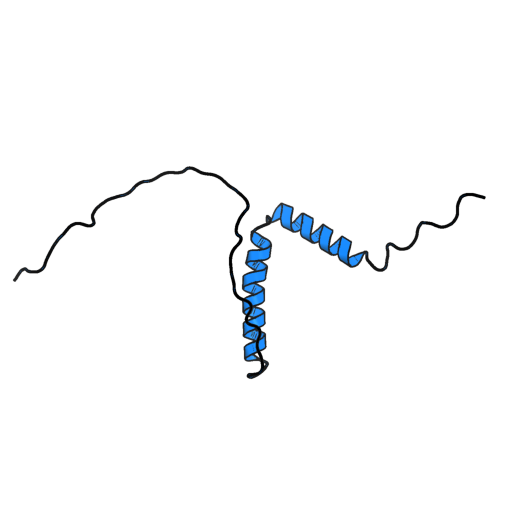4.06 86 GLN A O 1
ATOM 620 N N . THR A 1 87 ? -39.626 12.436 31.847 1.00 62.91 87 THR A N 1
ATOM 621 C CA . THR A 1 87 ? -40.410 12.029 33.028 1.00 62.91 87 THR A CA 1
ATOM 622 C C . THR A 1 87 ? -39.455 11.851 34.219 1.00 62.91 87 THR A C 1
ATOM 624 O O . THR A 1 87 ? -38.503 11.075 34.122 1.00 62.91 87 THR A O 1
ATOM 627 N N . PRO A 1 88 ? -39.639 12.633 35.299 1.00 61.19 88 PRO A N 1
ATOM 628 C CA . PRO A 1 88 ? -38.865 12.556 36.528 1.00 61.19 88 PRO A CA 1
ATOM 629 C C . PRO A 1 88 ? -39.292 11.356 37.383 1.00 61.19 88 PRO A C 1
ATOM 631 O O . PRO A 1 88 ? -40.346 10.763 37.188 1.00 61.19 88 PRO A O 1
ATOM 634 N N . SER A 1 89 ? -38.427 11.041 38.338 1.00 56.16 89 SER A N 1
ATOM 635 C CA . SER A 1 89 ? -38.584 10.147 39.482 1.00 56.16 89 SER A CA 1
ATOM 636 C C . SER A 1 89 ? -40.009 9.853 39.978 1.00 56.16 89 SER A C 1
ATOM 638 O O . SER A 1 89 ? -40.779 10.772 40.243 1.00 56.16 89 SER A O 1
ATOM 640 N N . GLY A 1 90 ? -40.235 8.577 40.317 1.00 62.56 90 GLY A N 1
ATOM 641 C CA . GLY A 1 90 ? -41.048 8.165 41.467 1.00 62.56 90 GLY A CA 1
ATOM 642 C C . GLY A 1 90 ? -42.385 7.503 41.146 1.00 62.56 90 GLY A C 1
ATOM 643 O O . GLY A 1 90 ? -43.323 8.181 40.753 1.00 62.56 90 GLY A O 1
ATOM 644 N N . HIS A 1 91 ? -42.500 6.204 41.435 1.00 62.44 91 HIS A N 1
ATOM 645 C CA . HIS A 1 91 ? -43.740 5.613 41.941 1.00 62.44 91 HIS A CA 1
ATOM 646 C C . HIS A 1 91 ? -43.448 4.295 42.685 1.00 62.44 91 HIS A C 1
ATOM 648 O O . HIS A 1 91 ? -42.975 3.347 42.069 1.00 62.44 91 HIS A O 1
ATOM 654 N N . VAL A 1 92 ? -43.744 4.352 43.995 1.00 61.06 92 VAL A N 1
ATOM 655 C CA . VAL A 1 92 ? -44.177 3.327 44.980 1.00 61.06 92 VAL A CA 1
ATOM 656 C C . VAL A 1 92 ? -43.407 2.017 45.157 1.00 61.06 92 VAL A C 1
ATOM 658 O O . VAL A 1 92 ? -43.350 1.193 44.225 1.00 61.06 92 VAL A O 1
#

Foldseek 3Di:
DPDDDPDDDPPVCVVVVVVVVVVVVCCVVVNPPRVVVVVVVVVVVVVVVCCVVDDDDDDDDDDDDDDPDDDDDDDDDDDDDDDPDDDDDDDD

InterPro domains:
  IPR003369 Sec-independent protein translocase protein TatA/B/E [PF02416] (13-52)
  IPR006312 Sec-independent protein translocase protein TatA/E [MF_00236] (11-89)
  IPR006312 Sec-independent protein translocase protein TatA/E [TIGR01411] (14-55)